Protein AF-A0A3S1ELI8-F1 (afdb_monomer)

Structure (mmCIF, N/CA/C/O backbone):
data_AF-A0A3S1ELI8-F1
#
_entry.id   AF-A0A3S1ELI8-F1
#
loop_
_atom_site.group_PDB
_atom_site.id
_atom_site.type_symbol
_atom_site.label_atom_id
_atom_site.label_alt_id
_atom_site.label_comp_id
_atom_site.label_asym_id
_atom_site.label_entity_id
_atom_site.label_seq_id
_atom_site.pdbx_PDB_ins_code
_atom_site.Cartn_x
_atom_site.Cartn_y
_atom_site.Cartn_z
_atom_site.occupancy
_atom_site.B_iso_or_equiv
_atom_site.auth_seq_id
_atom_site.auth_comp_id
_atom_site.auth_asym_id
_atom_site.auth_atom_id
_atom_site.pdbx_PDB_model_num
ATOM 1 N N . MET A 1 1 ? 66.261 -1.748 -48.713 1.00 56.66 1 MET A N 1
ATOM 2 C CA . MET A 1 1 ? 65.232 -1.641 -47.650 1.00 56.66 1 MET A CA 1
ATOM 3 C C . MET A 1 1 ? 63.918 -1.076 -48.208 1.00 56.66 1 MET A C 1
ATOM 5 O O . MET A 1 1 ? 63.189 -0.422 -47.479 1.00 56.66 1 MET A O 1
ATOM 9 N N . SER A 1 2 ? 63.604 -1.327 -49.486 1.00 60.88 2 SER A N 1
ATOM 10 C CA . SER A 1 2 ? 62.458 -0.718 -50.187 1.00 60.88 2 SER A CA 1
ATOM 11 C C . SER A 1 2 ? 61.362 -1.747 -50.493 1.00 60.88 2 SER A C 1
ATOM 13 O O . SER A 1 2 ? 60.182 -1.418 -50.443 1.00 60.88 2 SER A O 1
ATOM 15 N N . ASP A 1 3 ? 61.745 -3.010 -50.707 1.00 61.69 3 ASP A N 1
ATOM 16 C CA . ASP A 1 3 ? 60.814 -4.110 -50.990 1.00 61.69 3 ASP A CA 1
ATOM 17 C C . ASP A 1 3 ? 59.914 -4.445 -49.786 1.00 61.69 3 ASP A C 1
ATOM 19 O O . ASP A 1 3 ? 58.721 -4.688 -49.950 1.00 61.69 3 ASP A O 1
ATOM 23 N N . ASP A 1 4 ? 60.442 -4.344 -48.559 1.00 65.06 4 ASP A N 1
ATOM 24 C CA . ASP A 1 4 ? 59.667 -4.546 -47.322 1.00 65.06 4 ASP A CA 1
ATOM 25 C C . ASP A 1 4 ? 58.592 -3.471 -47.085 1.00 65.06 4 ASP A C 1
ATOM 27 O O . ASP A 1 4 ? 57.622 -3.731 -46.372 1.00 65.06 4 ASP A O 1
ATOM 31 N N . SER A 1 5 ? 58.759 -2.268 -47.651 1.00 67.25 5 SER A N 1
ATOM 32 C CA . SER A 1 5 ? 57.773 -1.181 -47.558 1.00 67.25 5 SER A CA 1
ATOM 33 C C . SER A 1 5 ? 56.638 -1.404 -48.552 1.00 67.25 5 SER A C 1
ATOM 35 O O . SER A 1 5 ? 55.476 -1.365 -48.170 1.00 67.25 5 SER A O 1
ATOM 37 N N . PHE A 1 6 ? 56.976 -1.733 -49.802 1.00 65.62 6 PHE A N 1
ATOM 38 C CA . PHE A 1 6 ? 56.004 -1.964 -50.871 1.00 65.62 6 PHE A CA 1
ATOM 39 C C . PHE A 1 6 ? 55.104 -3.179 -50.595 1.00 65.62 6 PHE A C 1
ATOM 41 O O . PHE A 1 6 ? 53.887 -3.104 -50.730 1.00 65.62 6 PHE A O 1
ATOM 48 N N . ILE A 1 7 ? 55.674 -4.296 -50.124 1.00 66.81 7 ILE A N 1
ATOM 49 C CA . ILE A 1 7 ? 54.899 -5.502 -49.777 1.00 66.81 7 ILE A CA 1
ATOM 50 C C . ILE A 1 7 ? 54.006 -5.281 -48.548 1.00 66.81 7 ILE A C 1
ATOM 52 O O . ILE A 1 7 ? 52.962 -5.928 -48.408 1.00 66.81 7 ILE A O 1
ATOM 56 N N . ARG A 1 8 ? 54.398 -4.375 -47.649 1.00 70.62 8 ARG A N 1
ATOM 57 C CA . ARG A 1 8 ? 53.596 -4.004 -46.482 1.00 70.62 8 ARG A CA 1
ATOM 58 C C . ARG A 1 8 ? 52.429 -3.115 -46.887 1.00 70.62 8 ARG A C 1
ATOM 60 O O . ARG A 1 8 ? 51.310 -3.453 -46.533 1.00 70.62 8 ARG A O 1
ATOM 67 N N . GLU A 1 9 ? 52.686 -2.093 -47.695 1.00 66.69 9 GLU A N 1
ATOM 68 C CA . GLU A 1 9 ? 51.692 -1.141 -48.200 1.00 66.69 9 GLU A CA 1
ATOM 69 C C . GLU A 1 9 ? 50.600 -1.842 -49.029 1.00 66.69 9 GLU A C 1
ATOM 71 O O . GLU A 1 9 ? 49.414 -1.679 -48.751 1.00 66.69 9 GLU A O 1
ATOM 76 N N . VAL A 1 10 ? 50.982 -2.762 -49.925 1.00 69.06 10 VAL A N 1
ATOM 77 C CA . VAL A 1 10 ? 50.029 -3.571 -50.712 1.00 69.06 10 VAL A CA 1
ATOM 78 C C . VAL A 1 10 ? 49.215 -4.535 -49.835 1.00 69.06 10 VAL A C 1
ATOM 80 O O . VAL A 1 10 ? 48.011 -4.703 -50.032 1.00 69.06 10 VAL A O 1
ATOM 83 N N . ASN A 1 11 ? 49.834 -5.179 -48.837 1.00 71.38 11 ASN A N 1
ATOM 84 C CA . ASN A 1 11 ? 49.084 -6.006 -47.880 1.00 71.38 11 ASN A CA 1
ATOM 85 C C . ASN A 1 11 ? 48.115 -5.172 -47.032 1.00 71.38 11 ASN A C 1
ATOM 87 O O . ASN A 1 11 ? 47.056 -5.668 -46.645 1.00 71.38 11 ASN A O 1
ATOM 91 N N . GLU A 1 12 ? 48.485 -3.935 -46.707 1.00 71.88 12 GLU A N 1
ATOM 92 C CA . GLU A 1 12 ? 47.664 -3.005 -45.939 1.00 71.88 12 GLU A CA 1
ATOM 93 C C . GLU A 1 12 ? 46.442 -2.560 -46.746 1.00 71.88 12 GLU A C 1
ATOM 95 O O . GLU A 1 12 ? 45.331 -2.602 -46.220 1.00 71.88 12 GLU A O 1
ATOM 100 N N . GLU A 1 13 ? 46.613 -2.258 -48.035 1.00 70.44 13 GLU A N 1
ATOM 101 C CA . GLU A 1 13 ? 45.515 -1.964 -48.964 1.00 70.44 13 GLU A CA 1
ATOM 102 C C . GLU A 1 13 ? 44.553 -3.149 -49.114 1.00 70.44 13 GLU A C 1
ATOM 104 O O . GLU A 1 13 ? 43.351 -2.980 -48.906 1.00 70.44 13 GLU A O 1
ATOM 109 N N . ILE A 1 14 ? 45.060 -4.369 -49.347 1.00 72.62 14 ILE A N 1
ATOM 110 C CA . ILE A 1 14 ? 44.207 -5.565 -49.479 1.00 72.62 14 ILE A CA 1
ATOM 111 C C . ILE A 1 14 ? 43.460 -5.877 -48.174 1.00 72.62 14 ILE A C 1
ATOM 113 O O . ILE A 1 14 ? 42.279 -6.228 -48.199 1.00 72.62 14 ILE A O 1
ATOM 117 N N . ARG A 1 15 ? 44.104 -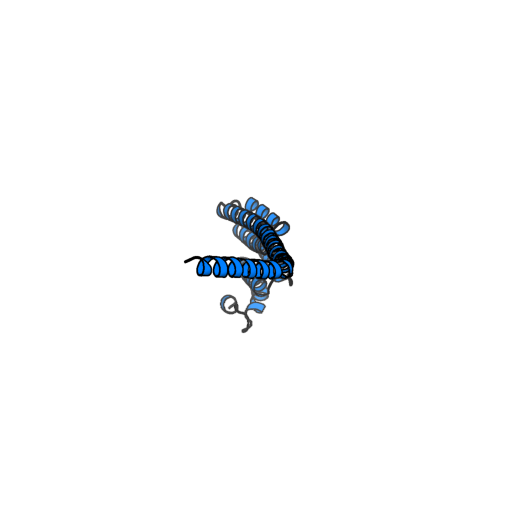5.731 -47.008 1.00 77.31 15 ARG A N 1
ATOM 118 C CA . ARG A 1 15 ? 43.426 -5.905 -45.709 1.00 77.31 15 ARG A CA 1
ATOM 119 C C . ARG A 1 15 ? 42.348 -4.854 -45.488 1.00 77.31 15 ARG A C 1
ATOM 121 O O . ARG A 1 15 ? 41.292 -5.174 -44.942 1.00 77.31 15 ARG A O 1
ATOM 128 N N . ARG A 1 16 ? 42.608 -3.612 -45.893 1.00 78.62 16 ARG A N 1
ATOM 129 C CA . ARG A 1 16 ? 41.660 -2.508 -45.766 1.00 78.62 16 ARG A CA 1
ATOM 130 C C . ARG A 1 16 ? 40.449 -2.720 -46.668 1.00 78.62 16 ARG A C 1
ATOM 132 O O . ARG A 1 16 ? 39.330 -2.591 -46.186 1.00 78.62 16 ARG A O 1
ATOM 139 N N . GLU A 1 17 ? 40.653 -3.143 -47.913 1.00 79.12 17 GLU A N 1
ATOM 140 C CA . GLU A 1 17 ? 39.570 -3.499 -48.837 1.00 79.12 17 GLU A CA 1
ATOM 141 C C . GLU A 1 17 ? 38.740 -4.687 -48.335 1.00 79.12 17 GLU A C 1
ATOM 143 O O . GLU A 1 17 ? 37.513 -4.636 -48.374 1.00 79.12 17 GLU A O 1
ATOM 148 N N . GLN A 1 18 ? 39.371 -5.737 -47.797 1.00 78.69 18 GLN A N 1
ATOM 149 C CA . GLN A 1 18 ? 38.655 -6.883 -47.217 1.00 78.69 18 GLN A CA 1
ATOM 150 C C . GLN A 1 18 ? 37.831 -6.491 -45.984 1.00 78.69 18 GLN A C 1
ATOM 152 O O . GLN A 1 18 ? 36.684 -6.922 -45.839 1.00 78.69 18 GLN A O 1
ATOM 157 N N . ALA A 1 19 ? 38.392 -5.656 -45.105 1.00 79.69 19 ALA A N 1
ATOM 158 C CA . ALA A 1 19 ? 37.675 -5.116 -43.955 1.00 79.69 19 ALA A CA 1
ATOM 159 C C . ALA A 1 19 ? 36.498 -4.229 -44.392 1.00 79.69 19 ALA A C 1
ATOM 161 O O . ALA A 1 19 ? 35.413 -4.314 -43.815 1.00 79.69 19 ALA A O 1
ATOM 162 N N . GLN A 1 20 ? 36.689 -3.428 -45.440 1.00 82.06 20 GLN A N 1
ATOM 163 C CA . GLN A 1 20 ? 35.665 -2.544 -45.982 1.00 82.06 20 GLN A CA 1
ATOM 164 C C . GLN A 1 20 ? 34.544 -3.325 -46.678 1.00 82.06 20 GLN A C 1
ATOM 166 O O . GLN A 1 20 ? 33.379 -3.075 -46.399 1.00 82.06 20 GLN A O 1
ATOM 171 N N . ALA A 1 21 ? 34.862 -4.366 -47.451 1.00 82.06 21 ALA A N 1
ATOM 172 C CA . ALA A 1 21 ? 33.871 -5.254 -48.059 1.00 82.06 21 ALA A CA 1
ATOM 173 C C . ALA A 1 21 ? 33.047 -6.036 -47.014 1.00 82.06 21 ALA A C 1
ATOM 175 O O . ALA A 1 21 ? 31.844 -6.249 -47.187 1.00 82.06 21 ALA A O 1
ATOM 176 N N . LEU A 1 22 ? 33.673 -6.453 -45.905 1.00 83.00 22 LEU A N 1
ATOM 177 C CA . LEU A 1 22 ? 32.965 -7.048 -44.766 1.00 83.00 22 LEU A CA 1
ATOM 178 C C . LEU A 1 22 ? 32.033 -6.035 -44.092 1.00 83.00 22 LEU A C 1
ATOM 180 O O . LEU A 1 22 ? 30.900 -6.383 -43.752 1.00 83.00 22 LEU A O 1
ATOM 184 N N . TRP A 1 23 ? 32.478 -4.789 -43.928 1.00 86.38 23 TRP A N 1
ATOM 185 C CA . TRP 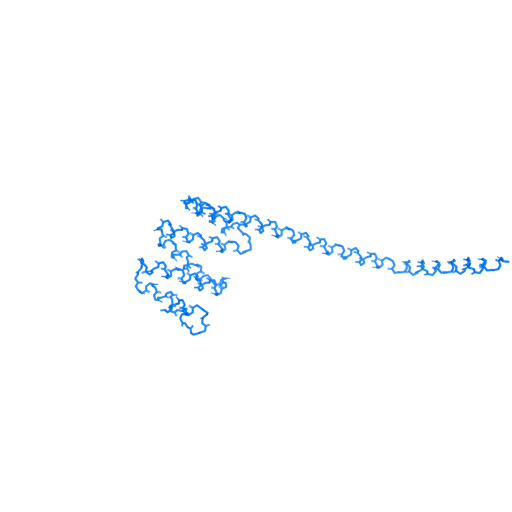A 1 23 ? 31.659 -3.718 -43.369 1.00 86.38 23 TRP A CA 1
ATOM 186 C C . TRP A 1 23 ? 30.503 -3.318 -44.289 1.00 86.38 23 TRP A C 1
ATOM 188 O O . TRP A 1 23 ? 29.383 -3.176 -43.819 1.00 86.38 23 TRP A O 1
ATOM 198 N N . ASP A 1 24 ? 30.705 -3.220 -45.596 1.00 84.00 24 ASP A N 1
ATOM 199 C CA . ASP A 1 24 ? 29.625 -2.888 -46.530 1.00 84.00 24 ASP A CA 1
ATOM 200 C C . ASP A 1 24 ? 28.550 -3.987 -46.562 1.00 84.00 24 ASP A C 1
ATOM 202 O O . ASP A 1 24 ? 27.360 -3.705 -46.723 1.00 84.00 24 ASP A O 1
ATOM 206 N N . ARG A 1 25 ? 28.945 -5.248 -46.329 1.00 86.75 25 ARG A N 1
ATOM 207 C CA . ARG A 1 25 ? 28.023 -6.390 -46.272 1.00 86.75 25 ARG A CA 1
ATOM 208 C C . ARG A 1 25 ? 27.309 -6.549 -44.926 1.00 86.75 25 ARG A C 1
ATOM 210 O O . ARG A 1 25 ? 26.118 -6.854 -44.915 1.00 86.75 25 ARG A O 1
ATOM 217 N N . PHE A 1 26 ? 28.012 -6.404 -43.800 1.00 90.12 26 PHE A N 1
ATOM 218 C CA . PHE A 1 26 ? 27.472 -6.676 -42.456 1.00 90.12 26 PHE A CA 1
ATOM 219 C C . PHE A 1 26 ? 27.230 -5.423 -41.611 1.00 90.12 26 PHE A C 1
ATOM 221 O O . PHE A 1 26 ? 26.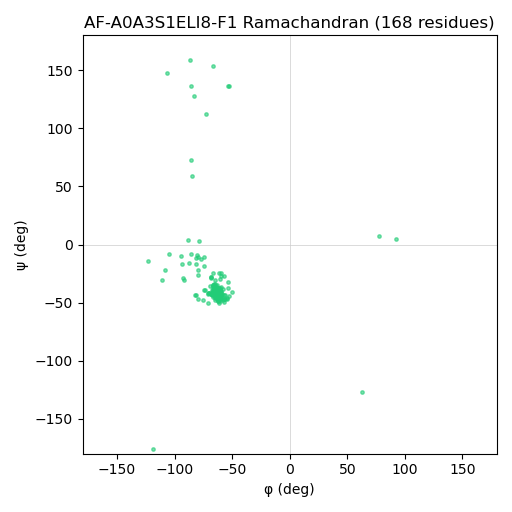413 -5.461 -40.695 1.00 90.12 26 PHE A O 1
ATOM 228 N N . GLY A 1 27 ? 27.888 -4.308 -41.914 1.00 87.44 27 GLY A N 1
ATOM 229 C CA . GLY A 1 27 ? 27.767 -3.026 -41.218 1.00 87.44 27 GLY A CA 1
ATOM 230 C C . GLY A 1 27 ? 26.328 -2.520 -41.126 1.00 87.44 27 GLY A C 1
ATOM 231 O O . GLY A 1 27 ? 25.903 -2.206 -40.015 1.00 87.44 27 GLY A O 1
ATOM 232 N N . PRO A 1 28 ? 25.518 -2.527 -42.206 1.00 92.31 28 PRO A N 1
ATOM 233 C CA . PRO A 1 28 ? 24.101 -2.165 -42.117 1.00 92.31 28 PRO A CA 1
ATOM 234 C C . PRO A 1 28 ? 23.299 -3.079 -41.180 1.00 92.31 28 PRO A C 1
ATOM 236 O O . PRO A 1 28 ? 22.442 -2.602 -40.440 1.00 92.31 28 PRO A O 1
ATOM 239 N N . ALA A 1 29 ? 23.594 -4.385 -41.166 1.00 92.06 29 ALA A N 1
ATOM 240 C CA . ALA A 1 29 ? 22.924 -5.346 -40.289 1.00 92.06 29 ALA A CA 1
ATOM 241 C C . ALA A 1 29 ? 23.333 -5.161 -38.817 1.00 92.06 29 ALA A C 1
ATOM 243 O O . ALA A 1 29 ? 22.474 -5.169 -37.937 1.00 92.06 29 ALA A O 1
ATOM 244 N N . ILE A 1 30 ? 24.624 -4.936 -38.550 1.00 91.75 30 ILE A N 1
ATOM 245 C CA . ILE A 1 30 ? 25.151 -4.630 -37.213 1.00 91.75 30 ILE A CA 1
ATOM 246 C C . ILE A 1 30 ? 24.569 -3.307 -36.708 1.00 91.75 30 ILE A C 1
ATOM 248 O O . ILE A 1 30 ? 24.132 -3.231 -35.562 1.00 91.75 30 ILE A O 1
ATOM 252 N N . LEU A 1 31 ? 24.510 -2.282 -37.560 1.00 93.44 31 LEU A N 1
ATOM 253 C CA . LEU A 1 31 ? 23.929 -0.987 -37.219 1.00 93.44 31 LEU A CA 1
ATOM 254 C C . LEU A 1 31 ? 22.426 -1.108 -36.942 1.00 93.44 31 LEU A C 1
ATOM 256 O O . LEU A 1 31 ? 21.947 -0.573 -35.946 1.00 93.44 31 LEU A O 1
ATOM 260 N N . GLY A 1 32 ? 21.691 -1.857 -37.768 1.00 95.56 32 GLY A N 1
ATOM 261 C CA . GLY A 1 32 ? 20.275 -2.147 -37.542 1.00 95.56 32 GLY A CA 1
ATOM 262 C C . GLY A 1 32 ? 20.035 -2.872 -36.217 1.00 95.56 32 GLY A C 1
ATOM 263 O O . GLY A 1 32 ? 19.154 -2.481 -35.453 1.00 95.56 32 GLY A O 1
ATOM 264 N N . LEU A 1 33 ? 20.864 -3.871 -35.897 1.00 95.44 33 LEU A N 1
ATOM 265 C CA . LEU A 1 33 ? 20.811 -4.575 -34.615 1.00 95.44 33 LEU A CA 1
ATOM 266 C C . LEU A 1 33 ? 21.119 -3.638 -33.438 1.00 95.4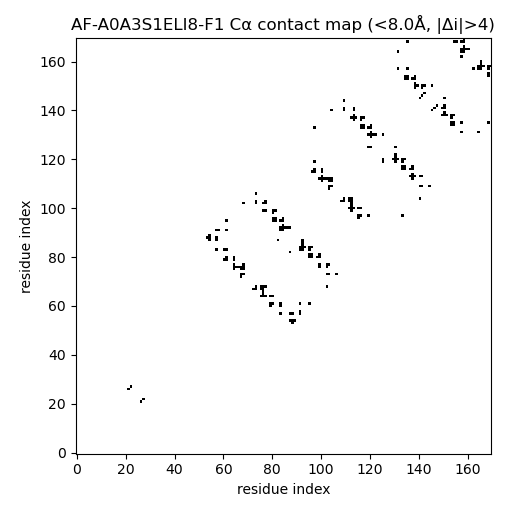4 33 LEU A C 1
ATOM 268 O O . LEU A 1 33 ? 20.397 -3.651 -32.444 1.00 95.44 33 LEU A O 1
ATOM 272 N N . ALA A 1 34 ? 22.149 -2.798 -33.553 1.00 95.38 34 ALA A N 1
ATOM 273 C CA . ALA A 1 34 ? 22.501 -1.825 -32.523 1.00 95.38 34 ALA A CA 1
ATOM 274 C C . ALA A 1 34 ? 21.360 -0.826 -32.274 1.00 95.38 34 ALA A C 1
ATOM 276 O O . ALA A 1 34 ? 20.997 -0.584 -31.123 1.00 95.38 34 ALA A O 1
ATOM 277 N N . ILE A 1 35 ? 20.738 -0.304 -33.337 1.00 96.88 35 ILE A N 1
ATOM 278 C CA . ILE A 1 35 ? 19.573 0.587 -33.238 1.00 96.88 35 ILE A CA 1
ATOM 279 C C . ILE A 1 35 ? 18.403 -0.130 -32.559 1.00 96.88 35 ILE A C 1
ATOM 281 O O . ILE A 1 35 ? 17.793 0.436 -31.653 1.00 96.88 35 ILE A O 1
ATOM 285 N N . LEU A 1 36 ? 18.109 -1.377 -32.938 1.00 96.88 36 LEU A N 1
ATOM 286 C CA . LEU A 1 36 ? 17.044 -2.162 -32.309 1.00 96.88 36 LEU A CA 1
ATOM 287 C C . LEU A 1 36 ? 17.279 -2.359 -30.807 1.00 96.88 36 LEU A C 1
ATOM 289 O O . LEU A 1 36 ? 16.346 -2.201 -30.022 1.00 96.88 36 LEU A O 1
ATOM 293 N N . ILE A 1 37 ? 18.516 -2.650 -30.395 1.00 96.50 37 ILE A N 1
ATOM 294 C CA . ILE A 1 37 ? 18.875 -2.794 -28.977 1.00 96.50 37 ILE A CA 1
ATOM 295 C C . ILE A 1 37 ? 18.677 -1.470 -28.229 1.00 96.50 37 ILE A C 1
ATOM 297 O O . ILE A 1 37 ? 18.088 -1.460 -27.145 1.00 96.50 37 ILE A O 1
ATOM 301 N N . VAL A 1 38 ? 19.133 -0.351 -28.799 1.00 96.56 38 VAL A N 1
ATOM 302 C CA . VAL A 1 38 ? 18.983 0.977 -28.184 1.00 96.56 38 VAL A CA 1
ATOM 303 C C . VAL A 1 38 ? 17.508 1.350 -28.049 1.00 96.56 38 VAL A C 1
ATOM 305 O O . VAL A 1 38 ? 17.088 1.755 -26.967 1.00 96.56 38 VAL A O 1
ATOM 308 N N . LEU A 1 39 ? 16.704 1.160 -29.098 1.00 97.00 39 LEU A N 1
ATOM 309 C CA . LEU A 1 39 ? 15.268 1.448 -29.069 1.00 97.00 39 LEU A CA 1
ATOM 310 C C . LEU A 1 39 ? 14.521 0.547 -28.080 1.00 97.00 39 LEU A C 1
ATOM 312 O O . LEU A 1 39 ? 13.704 1.042 -27.303 1.00 97.00 39 LEU A O 1
ATOM 316 N N . GLY A 1 40 ? 14.828 -0.753 -28.055 1.00 95.75 40 GLY A N 1
ATOM 317 C CA . GLY A 1 40 ? 14.240 -1.690 -27.098 1.00 95.75 40 GLY A CA 1
ATOM 318 C C . GLY A 1 40 ? 14.573 -1.318 -25.652 1.00 95.75 40 GLY A C 1
ATOM 319 O O . GLY A 1 40 ? 13.690 -1.278 -24.797 1.00 95.75 40 GLY A O 1
ATOM 320 N N . THR A 1 41 ? 15.829 -0.954 -25.384 1.00 94.25 41 THR A N 1
ATOM 321 C CA . THR A 1 41 ? 16.262 -0.523 -24.047 1.00 94.25 41 THR A CA 1
ATOM 322 C C . THR A 1 41 ? 15.609 0.800 -23.653 1.00 94.25 41 THR A C 1
ATOM 324 O O . THR A 1 41 ? 15.111 0.922 -22.536 1.00 94.25 41 THR A O 1
ATOM 327 N N . ALA A 1 42 ? 15.547 1.773 -24.566 1.00 93.56 42 ALA A N 1
ATOM 328 C CA . ALA A 1 42 ? 14.896 3.058 -24.325 1.00 93.56 42 ALA A CA 1
ATOM 329 C C . ALA A 1 42 ? 13.404 2.893 -23.997 1.00 93.56 42 ALA A C 1
ATOM 331 O O . ALA A 1 42 ? 12.911 3.543 -23.077 1.00 93.56 42 ALA A O 1
ATOM 332 N N . ALA A 1 43 ? 12.702 1.983 -24.681 1.00 94.25 43 ALA A N 1
ATOM 333 C CA . ALA A 1 43 ? 11.306 1.671 -24.386 1.00 94.25 43 ALA A CA 1
ATOM 334 C C . ALA A 1 43 ? 11.132 1.076 -22.977 1.00 94.25 43 ALA A C 1
ATOM 336 O O . ALA A 1 43 ? 10.269 1.523 -22.221 1.00 94.25 43 ALA A O 1
ATOM 337 N N . VAL A 1 44 ? 11.981 0.115 -22.590 1.00 93.06 44 VAL A N 1
ATOM 338 C CA . VAL A 1 44 ? 11.937 -0.500 -21.251 1.00 93.06 44 VAL A CA 1
ATOM 339 C C . VAL A 1 44 ? 12.259 0.520 -20.161 1.00 93.06 4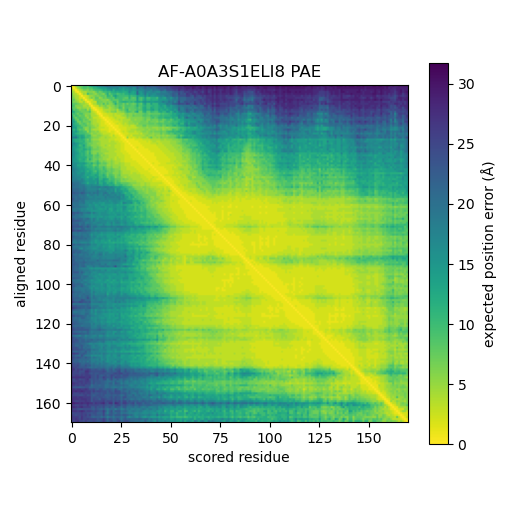4 VAL A C 1
ATOM 341 O O . VAL A 1 44 ? 11.549 0.590 -19.161 1.00 93.06 44 VAL A O 1
ATOM 344 N N . VAL A 1 45 ? 13.304 1.330 -20.339 1.00 93.12 45 VAL A N 1
ATOM 345 C CA . VAL A 1 45 ? 13.690 2.361 -19.364 1.00 93.12 45 VAL A CA 1
ATOM 346 C C . VAL A 1 45 ? 12.603 3.427 -19.245 1.00 93.12 45 VAL A C 1
ATOM 348 O O . VAL A 1 45 ? 12.242 3.792 -18.130 1.00 93.12 45 VAL A O 1
ATOM 351 N N . GLY A 1 46 ? 12.031 3.876 -20.365 1.00 91.44 46 GLY A N 1
ATOM 352 C CA . GLY A 1 46 ? 10.923 4.830 -20.365 1.00 91.44 46 GLY A CA 1
ATOM 353 C C . GLY A 1 46 ? 9.695 4.301 -19.622 1.00 91.44 46 GLY A C 1
ATOM 354 O O . GLY A 1 46 ? 9.126 5.013 -18.796 1.00 91.44 46 GLY A O 1
ATOM 355 N N . TYR A 1 47 ? 9.331 3.033 -19.850 1.00 90.75 47 TYR A N 1
ATOM 356 C CA . TYR A 1 47 ? 8.237 2.383 -19.126 1.00 90.75 47 TYR A CA 1
ATOM 357 C C . TYR A 1 47 ? 8.518 2.294 -17.621 1.00 90.75 47 TYR A C 1
ATOM 359 O O . TYR A 1 47 ? 7.678 2.690 -16.817 1.00 90.75 47 TYR A O 1
ATOM 367 N N . ARG A 1 48 ? 9.714 1.832 -17.231 1.00 88.06 48 ARG A N 1
ATOM 368 C CA . ARG A 1 48 ? 10.099 1.708 -15.814 1.00 88.06 48 ARG A CA 1
ATOM 369 C C . ARG A 1 48 ? 10.119 3.056 -15.106 1.00 88.06 48 ARG A C 1
ATOM 371 O O . ARG A 1 48 ? 9.618 3.150 -13.997 1.00 88.06 48 ARG A O 1
ATOM 378 N N . TYR A 1 49 ? 10.629 4.099 -15.755 1.00 86.94 49 TYR A N 1
ATOM 379 C CA . TYR A 1 49 ? 10.639 5.446 -15.188 1.00 86.94 49 TYR A CA 1
ATOM 380 C C . TYR A 1 49 ? 9.220 5.976 -14.936 1.00 86.94 49 TYR A C 1
ATOM 382 O O . TYR A 1 49 ? 8.950 6.601 -13.911 1.00 86.94 49 TYR A O 1
ATOM 390 N N . TRP A 1 50 ? 8.291 5.709 -15.857 1.00 85.31 50 TRP A N 1
ATOM 391 C CA . TRP A 1 50 ? 6.893 6.102 -15.696 1.00 85.31 50 TRP A CA 1
ATOM 392 C C . TRP A 1 50 ? 6.190 5.334 -14.569 1.00 85.31 50 TRP A C 1
ATOM 394 O O . TRP A 1 50 ? 5.472 5.939 -13.769 1.00 85.31 50 TRP A O 1
ATOM 404 N N . ASP A 1 51 ? 6.432 4.026 -14.486 1.00 84.00 51 ASP A N 1
ATOM 405 C CA . ASP A 1 51 ? 5.932 3.137 -13.433 1.00 84.00 51 ASP A CA 1
ATOM 406 C C . ASP A 1 51 ? 6.444 3.561 -12.044 1.00 84.00 51 ASP A C 1
ATOM 408 O O . ASP A 1 51 ? 5.663 3.813 -11.123 1.00 84.00 51 ASP A O 1
ATOM 412 N N . GLU A 1 52 ? 7.756 3.767 -11.928 1.00 83.44 52 GLU A N 1
ATOM 413 C CA . GLU A 1 52 ? 8.429 4.174 -10.695 1.00 83.44 52 GLU A CA 1
ATOM 414 C C . GLU A 1 52 ? 7.999 5.575 -10.247 1.00 83.44 52 GLU A C 1
ATOM 416 O O . GLU A 1 52 ? 7.748 5.803 -9.065 1.00 83.44 52 GLU A O 1
ATOM 421 N N . SER A 1 53 ? 7.808 6.515 -11.179 1.00 84.94 53 SER A N 1
ATOM 422 C CA . SER A 1 53 ? 7.313 7.855 -10.843 1.00 84.94 53 SER A CA 1
ATOM 423 C C . SER A 1 53 ? 5.911 7.820 -10.219 1.00 84.94 53 SER A C 1
ATOM 425 O O . SER A 1 53 ? 5.633 8.567 -9.279 1.00 84.94 53 SER A O 1
ATOM 427 N N . ARG A 1 54 ? 5.023 6.936 -10.693 1.00 84.75 54 ARG A N 1
ATOM 428 C CA . ARG A 1 54 ? 3.678 6.754 -10.115 1.00 84.75 54 ARG A CA 1
ATOM 429 C C . ARG A 1 54 ? 3.723 6.079 -8.749 1.00 84.75 54 ARG A C 1
ATOM 431 O O . ARG A 1 54 ? 3.011 6.506 -7.835 1.00 84.75 54 ARG A O 1
ATOM 438 N N . ALA A 1 55 ? 4.567 5.060 -8.608 1.00 85.06 55 ALA A N 1
ATOM 439 C CA . ALA A 1 55 ? 4.786 4.386 -7.336 1.00 85.06 55 ALA A CA 1
ATOM 440 C C . ALA A 1 55 ? 5.339 5.359 -6.280 1.00 85.06 55 ALA A C 1
ATOM 442 O O . ALA A 1 55 ? 4.792 5.429 -5.182 1.00 85.06 55 ALA A O 1
ATOM 443 N N . ASN A 1 56 ? 6.326 6.188 -6.637 1.00 87.62 56 ASN A N 1
ATOM 444 C CA . ASN A 1 56 ? 6.912 7.188 -5.740 1.00 87.62 56 ASN A CA 1
ATOM 445 C C . ASN A 1 56 ? 5.877 8.207 -5.256 1.00 87.62 56 ASN A C 1
ATOM 447 O O . ASN A 1 56 ? 5.784 8.452 -4.058 1.00 87.62 56 ASN A O 1
ATOM 451 N N . ARG A 1 57 ? 5.021 8.728 -6.148 1.00 90.56 57 ARG A N 1
ATOM 452 C CA . ARG A 1 57 ? 3.927 9.632 -5.742 1.00 90.56 57 ARG A CA 1
ATOM 453 C C . ARG A 1 57 ? 2.980 8.985 -4.732 1.00 90.56 57 ARG A C 1
ATOM 455 O O . ARG A 1 57 ? 2.588 9.627 -3.762 1.00 90.56 57 ARG A O 1
ATOM 462 N N . SER A 1 58 ? 2.628 7.720 -4.955 1.00 92.06 58 SER A N 1
ATOM 463 C CA . SER A 1 58 ? 1.758 6.966 -4.045 1.00 92.06 58 SER A CA 1
ATOM 464 C C . SER A 1 58 ? 2.441 6.720 -2.693 1.00 92.06 58 SER A C 1
ATOM 466 O O . SER A 1 58 ? 1.811 6.868 -1.647 1.00 92.06 58 SER A O 1
ATOM 468 N N . GLY A 1 59 ? 3.742 6.415 -2.699 1.00 91.56 59 GLY A N 1
ATOM 469 C CA . GLY A 1 59 ? 4.550 6.241 -1.491 1.00 91.56 59 GLY A CA 1
ATOM 470 C C . GLY A 1 59 ? 4.725 7.519 -0.674 1.00 91.56 59 GLY A C 1
ATOM 471 O O . GLY A 1 59 ? 4.610 7.481 0.554 1.00 91.56 59 GLY A O 1
ATOM 472 N N . ASP A 1 60 ? 4.931 8.655 -1.337 1.00 92.94 60 ASP A N 1
ATOM 473 C CA . ASP A 1 60 ? 5.010 9.965 -0.690 1.00 92.94 60 ASP A CA 1
ATOM 474 C C . ASP A 1 60 ? 3.673 10.348 -0.049 1.00 92.94 60 ASP A C 1
ATOM 476 O O . ASP A 1 60 ? 3.648 10.793 1.101 1.00 92.94 60 ASP A O 1
ATOM 480 N N . ALA A 1 61 ? 2.561 10.137 -0.761 1.00 93.88 61 ALA A N 1
ATOM 481 C CA . ALA A 1 61 ? 1.216 10.371 -0.241 1.00 93.88 61 ALA A CA 1
ATOM 482 C C . ALA A 1 61 ? 0.912 9.473 0.969 1.00 93.88 61 ALA A C 1
ATOM 484 O O . ALA A 1 61 ? 0.450 9.963 2.000 1.00 93.88 61 ALA A O 1
ATOM 485 N N . PHE A 1 62 ? 1.253 8.181 0.894 1.00 95.12 62 PHE A N 1
ATOM 486 C CA . PHE A 1 62 ? 1.088 7.244 2.009 1.00 95.12 62 PHE A CA 1
ATOM 487 C C . PHE A 1 62 ? 1.902 7.669 3.235 1.00 95.12 62 PHE A C 1
ATOM 489 O O . PHE A 1 62 ? 1.400 7.686 4.358 1.00 95.12 62 PHE A O 1
ATOM 496 N N . SER A 1 63 ? 3.162 8.055 3.021 1.00 94.62 63 SER A N 1
ATOM 497 C CA . SER A 1 63 ? 4.062 8.483 4.094 1.00 94.62 63 SER A CA 1
ATOM 498 C C . SER A 1 63 ? 3.580 9.769 4.766 1.00 94.62 63 SER A C 1
ATOM 500 O O . SER A 1 63 ? 3.700 9.913 5.981 1.00 94.62 63 SER A O 1
ATOM 502 N N . GLN A 1 64 ? 3.016 10.704 3.998 1.00 94.81 64 GLN A N 1
ATOM 503 C CA . GLN A 1 64 ? 2.396 11.917 4.536 1.00 94.81 64 GLN A CA 1
ATOM 504 C C . GLN A 1 64 ? 1.140 11.598 5.347 1.00 94.81 64 GLN A C 1
ATOM 506 O O . GLN A 1 64 ? 1.005 12.091 6.465 1.00 94.81 64 GLN A O 1
ATOM 511 N N . ALA A 1 65 ? 0.270 10.725 4.841 1.00 95.12 65 ALA A N 1
ATOM 512 C CA . ALA A 1 65 ? -0.917 10.298 5.569 1.00 95.12 65 ALA A CA 1
ATOM 513 C C . ALA A 1 65 ? -0.566 9.592 6.890 1.00 95.12 65 ALA A C 1
ATOM 515 O O . ALA A 1 65 ? -1.202 9.821 7.918 1.00 95.12 65 ALA A O 1
ATOM 516 N N . LEU A 1 66 ? 0.505 8.792 6.899 1.00 94.19 66 LEU A N 1
ATOM 517 C CA . LEU A 1 66 ? 0.996 8.155 8.117 1.00 94.19 66 LEU A CA 1
ATOM 518 C C . LEU A 1 66 ? 1.524 9.171 9.139 1.00 94.19 66 LEU A C 1
ATOM 520 O O . LEU A 1 66 ? 1.293 8.997 10.333 1.00 94.19 66 LEU A O 1
ATOM 524 N N . LYS A 1 67 ? 2.200 10.235 8.688 1.00 96.19 67 LYS A N 1
ATOM 525 C CA . LYS A 1 67 ? 2.612 11.337 9.573 1.00 96.19 67 LYS A CA 1
ATOM 526 C C . LYS A 1 67 ? 1.400 12.022 10.198 1.00 96.19 67 LYS A C 1
ATOM 528 O O . LYS A 1 67 ? 1.377 12.175 11.409 1.00 96.19 67 LYS A O 1
ATOM 533 N N . LEU A 1 68 ? 0.371 12.329 9.404 1.00 95.38 68 LEU A N 1
ATOM 534 C CA . LEU A 1 68 ? -0.878 12.911 9.913 1.00 95.38 68 LEU A CA 1
ATOM 535 C C . LEU A 1 68 ? -1.523 12.028 10.992 1.00 95.38 68 LEU A C 1
ATOM 537 O O . LEU A 1 68 ? -1.924 12.538 12.034 1.00 95.38 68 LEU A O 1
ATOM 541 N N . ALA A 1 69 ? -1.564 10.710 10.779 1.00 93.81 69 ALA A N 1
ATOM 542 C CA . ALA A 1 69 ? -2.084 9.771 11.772 1.00 93.81 69 ALA A CA 1
ATOM 543 C C . ALA A 1 69 ? -1.255 9.787 13.067 1.00 93.81 69 ALA A C 1
ATOM 545 O O . ALA A 1 69 ? -1.808 9.823 14.162 1.00 93.81 69 ALA A O 1
ATOM 546 N N . ASN A 1 70 ? 0.075 9.802 12.950 1.00 92.75 70 ASN A N 1
ATOM 547 C CA . ASN A 1 70 ? 0.972 9.834 14.107 1.00 92.75 70 ASN A CA 1
ATOM 548 C C . ASN A 1 70 ? 0.908 11.167 14.872 1.00 92.75 70 ASN A C 1
ATOM 550 O O . ASN A 1 70 ? 1.095 11.179 16.085 1.00 92.75 70 ASN A O 1
ATOM 554 N N . ASP A 1 71 ? 0.601 12.266 14.183 1.00 94.69 71 ASP A N 1
ATOM 555 C CA . ASP A 1 71 ? 0.394 13.590 14.777 1.00 94.69 71 ASP A CA 1
ATOM 556 C C . ASP A 1 71 ? -1.000 13.732 15.433 1.00 94.69 71 ASP A C 1
ATOM 558 O O . ASP A 1 71 ? -1.362 14.810 15.905 1.00 94.69 71 ASP A O 1
ATOM 562 N N . GLY A 1 72 ? -1.809 12.663 15.452 1.00 91.94 72 GLY A N 1
ATOM 563 C CA . GLY A 1 72 ? -3.163 12.644 16.017 1.00 91.94 72 GLY A CA 1
ATOM 564 C C . GLY A 1 72 ? -4.226 13.298 15.129 1.00 91.94 72 GLY A C 1
ATOM 565 O O . GLY A 1 72 ? -5.380 13.441 15.536 1.00 91.94 72 GLY A O 1
ATOM 566 N N . LYS A 1 73 ? -3.873 13.680 13.897 1.00 95.38 73 LYS A N 1
ATOM 567 C CA . LYS A 1 73 ? -4.784 14.271 12.909 1.00 95.38 73 LYS A CA 1
ATOM 568 C C . LYS A 1 73 ? -5.527 13.184 12.137 1.00 95.38 73 LYS A C 1
ATOM 570 O O . LYS A 1 73 ? -5.429 13.083 10.915 1.00 95.38 73 LYS A O 1
ATOM 575 N N . ASN A 1 74 ? -6.270 12.357 12.867 1.00 93.94 74 ASN A N 1
ATOM 576 C CA . ASN A 1 74 ? -6.879 11.139 12.333 1.00 93.94 74 ASN A CA 1
ATOM 577 C C . ASN A 1 74 ? -7.813 11.409 11.141 1.00 93.94 74 ASN A C 1
ATOM 579 O O . ASN A 1 74 ? -7.772 10.664 10.170 1.00 93.94 74 ASN A O 1
ATOM 583 N N . ASP A 1 75 ? -8.589 12.497 11.161 1.00 94.31 75 ASP A N 1
ATOM 584 C CA . ASP A 1 75 ? -9.491 12.848 10.050 1.00 94.31 75 ASP A CA 1
ATOM 585 C C . ASP A 1 75 ? -8.745 13.261 8.777 1.00 94.31 75 ASP A C 1
ATOM 587 O O . ASP A 1 75 ? -9.090 12.815 7.683 1.00 94.31 75 ASP A O 1
ATOM 591 N N . GLU A 1 76 ? -7.689 14.070 8.913 1.00 94.62 76 GLU A N 1
ATOM 592 C CA . GLU A 1 76 ? -6.830 14.446 7.782 1.00 94.62 76 GLU A CA 1
ATOM 593 C C . GLU A 1 76 ? -6.117 13.207 7.216 1.00 94.62 76 GLU A C 1
ATOM 595 O O . GLU A 1 76 ? -6.002 13.050 6.000 1.00 94.62 76 GLU A O 1
ATOM 600 N N . ALA A 1 77 ? -5.673 12.302 8.094 1.00 95.31 77 ALA A N 1
ATOM 601 C CA . ALA A 1 77 ? -5.026 11.057 7.706 1.00 95.31 77 ALA A CA 1
ATOM 602 C C . ALA A 1 77 ? -5.978 10.120 6.954 1.00 95.31 77 ALA A C 1
ATOM 604 O O . ALA A 1 77 ? -5.608 9.620 5.895 1.00 95.31 77 ALA A O 1
ATOM 605 N N . ILE A 1 78 ? -7.197 9.907 7.462 1.00 95.06 78 ILE A N 1
ATOM 606 C CA . ILE A 1 78 ? -8.214 9.075 6.803 1.00 95.06 78 ILE A CA 1
ATOM 607 C C . ILE A 1 78 ? -8.553 9.658 5.432 1.00 95.06 78 ILE A C 1
ATOM 609 O O . ILE A 1 78 ? -8.501 8.930 4.450 1.00 95.06 78 ILE A O 1
ATOM 613 N N . ALA A 1 79 ? -8.784 10.970 5.322 1.00 95.50 79 ALA A N 1
ATOM 614 C CA . ALA A 1 79 ? -9.071 11.599 4.033 1.00 95.50 79 ALA A CA 1
ATOM 615 C C . ALA A 1 79 ? -7.926 11.416 3.017 1.00 95.50 79 ALA A C 1
ATOM 617 O O . ALA A 1 79 ? -8.169 11.137 1.841 1.00 95.50 79 ALA A O 1
ATOM 618 N N . ALA A 1 80 ? -6.670 11.539 3.462 1.00 94.88 80 ALA A N 1
ATOM 619 C CA . ALA A 1 80 ? -5.507 11.304 2.611 1.00 94.88 80 ALA A CA 1
ATOM 620 C C . ALA A 1 80 ? -5.374 9.828 2.189 1.00 94.88 80 ALA A C 1
ATOM 622 O O . ALA A 1 80 ? -5.004 9.546 1.047 1.00 94.88 80 ALA A O 1
ATOM 623 N N . LEU A 1 81 ? -5.693 8.886 3.083 1.00 95.19 81 LEU A N 1
ATOM 624 C CA . LEU A 1 81 ? -5.682 7.449 2.793 1.00 95.19 81 LEU A CA 1
ATOM 625 C C . LEU A 1 81 ? -6.823 7.053 1.848 1.00 95.19 81 LEU A C 1
ATOM 627 O O . LEU A 1 81 ? -6.570 6.327 0.895 1.00 95.19 81 LEU A O 1
ATOM 631 N N . ASP A 1 82 ? -8.029 7.588 2.033 1.00 94.56 82 ASP A N 1
ATOM 632 C CA . ASP A 1 82 ? -9.180 7.355 1.149 1.00 94.56 82 ASP A CA 1
ATOM 633 C C . ASP A 1 82 ? -8.923 7.891 -0.267 1.00 94.56 82 ASP A C 1
ATOM 635 O O . ASP A 1 82 ? -9.369 7.314 -1.263 1.00 94.56 82 ASP A O 1
ATOM 639 N N . GLN A 1 83 ? -8.194 9.005 -0.384 1.00 94.19 83 GLN A N 1
ATOM 640 C CA . GLN A 1 83 ? -7.761 9.508 -1.686 1.00 94.19 83 GLN A CA 1
ATOM 641 C C . GLN A 1 83 ? -6.738 8.564 -2.325 1.00 94.19 83 GLN A C 1
ATOM 643 O O . GLN A 1 83 ? -6.825 8.266 -3.516 1.00 94.19 83 GLN A O 1
ATOM 648 N N . LEU A 1 84 ? -5.789 8.060 -1.535 1.00 94.25 84 LEU A N 1
ATOM 649 C CA . LEU A 1 84 ? -4.783 7.115 -2.006 1.00 94.25 84 LEU A CA 1
ATOM 650 C C . LEU A 1 84 ? -5.378 5.742 -2.358 1.00 94.25 84 LEU A C 1
ATOM 652 O O . LEU A 1 84 ? -4.856 5.065 -3.237 1.00 94.25 84 LEU A O 1
ATOM 656 N N . GLU A 1 85 ? -6.478 5.338 -1.729 1.00 93.12 85 GLU A N 1
ATOM 657 C CA . GLU A 1 85 ? -7.241 4.157 -2.133 1.00 93.12 85 GLU A CA 1
ATOM 658 C C . GLU A 1 85 ? -7.775 4.294 -3.568 1.00 93.12 85 GLU A C 1
ATOM 660 O O . GLU A 1 85 ? -7.732 3.340 -4.341 1.00 93.12 85 GLU A O 1
ATOM 665 N N . LYS A 1 86 ? -8.232 5.489 -3.955 1.00 90.81 86 LYS A N 1
ATOM 666 C CA . LYS A 1 86 ? -8.822 5.742 -5.280 1.00 90.81 86 LYS A CA 1
ATOM 667 C C . LYS A 1 86 ? -7.773 5.994 -6.360 1.00 90.81 86 LYS A C 1
ATOM 669 O O . LYS A 1 86 ? -7.892 5.470 -7.465 1.00 90.81 86 LYS A O 1
ATOM 674 N N . ASP A 1 87 ? -6.757 6.788 -6.033 1.00 89.19 87 ASP A N 1
ATOM 675 C CA . ASP A 1 87 ? -5.781 7.300 -7.004 1.00 89.19 87 ASP A CA 1
ATOM 676 C C . ASP A 1 87 ? -4.420 6.593 -6.935 1.00 89.19 87 ASP A C 1
ATOM 678 O O . ASP A 1 87 ? -3.532 6.850 -7.756 1.00 89.19 87 ASP A O 1
ATOM 682 N N . GLY A 1 88 ? -4.219 5.737 -5.933 1.00 86.88 88 GLY A N 1
ATOM 683 C CA . GLY A 1 88 ? -2.950 5.069 -5.687 1.00 86.88 88 GLY A CA 1
ATOM 684 C C . GLY A 1 88 ? -2.580 4.075 -6.779 1.00 86.88 88 GLY A C 1
ATOM 685 O O . GLY A 1 88 ? -3.417 3.492 -7.465 1.00 86.88 88 GLY A O 1
ATOM 686 N N . TYR A 1 89 ? -1.278 3.853 -6.922 1.00 89.00 89 TYR A N 1
ATOM 687 C CA . TYR A 1 89 ? -0.721 2.939 -7.908 1.00 89.00 89 TYR A CA 1
ATOM 688 C C . TYR A 1 89 ? -0.197 1.650 -7.262 1.00 89.00 89 TYR A C 1
ATOM 690 O O . TYR A 1 89 ? 0.321 1.663 -6.145 1.00 89.00 89 TYR A O 1
ATOM 698 N N . GLY A 1 90 ? -0.286 0.521 -7.966 1.00 87.38 90 GLY A N 1
ATOM 699 C CA . GLY A 1 90 ? 0.245 -0.758 -7.486 1.00 87.38 90 GLY A CA 1
ATOM 700 C C . GLY A 1 90 ? -0.444 -1.252 -6.208 1.00 87.38 90 GLY A C 1
ATOM 701 O O . GLY A 1 90 ? -1.662 -1.376 -6.165 1.00 87.38 90 GLY A O 1
ATOM 702 N N . ALA A 1 91 ? 0.337 -1.557 -5.167 1.00 88.06 91 ALA A N 1
ATOM 703 C CA . ALA A 1 91 ? -0.173 -2.088 -3.896 1.00 88.06 91 ALA A CA 1
ATOM 704 C C . ALA A 1 91 ? -0.635 -1.003 -2.900 1.00 88.06 91 ALA A C 1
ATOM 706 O O . ALA A 1 91 ? -1.217 -1.330 -1.864 1.00 88.06 91 ALA A O 1
ATOM 707 N N . TYR A 1 92 ? -0.380 0.277 -3.191 1.00 91.81 92 TYR A N 1
ATOM 708 C CA . TYR A 1 92 ? -0.692 1.378 -2.277 1.00 91.81 92 TYR A CA 1
ATOM 709 C C . TYR A 1 92 ? -2.184 1.547 -1.965 1.00 91.81 92 TYR A C 1
ATOM 711 O O . TYR A 1 92 ? -2.467 1.794 -0.796 1.00 91.81 92 TYR A O 1
ATOM 719 N N . PRO A 1 93 ? -3.134 1.352 -2.902 1.00 92.94 93 PRO A N 1
ATOM 720 C CA . PRO A 1 93 ? -4.560 1.410 -2.582 1.00 92.94 93 PRO A CA 1
ATOM 721 C C . PRO A 1 93 ? -4.977 0.473 -1.446 1.00 92.94 93 PRO A C 1
ATOM 723 O O . PRO A 1 93 ? -5.640 0.873 -0.492 1.00 92.94 93 PRO A O 1
ATOM 726 N N . LEU A 1 94 ? -4.505 -0.773 -1.502 1.00 93.25 94 LEU A N 1
ATOM 727 C CA . LEU A 1 94 ? -4.786 -1.782 -0.487 1.00 93.25 94 LEU A CA 1
ATOM 728 C C . LEU A 1 94 ? -4.131 -1.440 0.858 1.00 93.25 94 LEU A C 1
ATOM 730 O O . LEU A 1 94 ? -4.752 -1.580 1.912 1.00 93.25 94 LEU A O 1
ATOM 734 N N . LEU A 1 95 ? -2.880 -0.973 0.829 1.00 93.06 95 LEU A N 1
ATOM 735 C CA . LEU A 1 95 ? -2.185 -0.519 2.036 1.00 93.06 95 LEU A CA 1
ATOM 736 C C . LEU A 1 95 ? -2.884 0.690 2.666 1.00 93.06 95 LEU A C 1
ATOM 738 O O . LEU A 1 95 ? -2.985 0.763 3.891 1.00 93.06 95 LEU A O 1
ATOM 742 N N . ALA A 1 96 ? -3.380 1.612 1.839 1.00 95.06 96 ALA A N 1
ATOM 743 C CA . ALA A 1 96 ? -4.108 2.791 2.275 1.00 95.06 96 ALA A CA 1
ATOM 744 C C . ALA A 1 96 ? -5.398 2.399 2.994 1.00 95.06 96 ALA A C 1
ATOM 746 O O . ALA A 1 96 ? -5.591 2.815 4.133 1.00 95.06 96 ALA A O 1
ATOM 747 N N . ARG A 1 97 ? -6.192 1.500 2.402 1.00 94.56 97 ARG A N 1
ATOM 748 C CA . ARG A 1 97 ? -7.422 0.967 3.003 1.00 94.56 97 ARG A CA 1
ATOM 749 C C . ARG A 1 97 ? -7.173 0.284 4.351 1.00 94.56 97 ARG A C 1
ATOM 751 O O . ARG A 1 97 ? -7.816 0.600 5.348 1.00 94.56 97 ARG A O 1
ATOM 758 N N . MET A 1 98 ? -6.164 -0.590 4.424 1.00 94.88 98 MET A N 1
ATOM 759 C CA . MET A 1 98 ? -5.770 -1.260 5.675 1.00 94.88 98 MET A CA 1
ATOM 760 C C . MET A 1 98 ? -5.308 -0.268 6.754 1.00 94.88 98 MET A C 1
ATOM 762 O O . MET A 1 98 ? -5.579 -0.452 7.948 1.00 94.88 98 MET A O 1
ATOM 766 N N . ARG A 1 99 ? -4.585 0.790 6.360 1.00 95.25 99 ARG A N 1
ATOM 767 C CA . ARG A 1 99 ? -4.141 1.817 7.304 1.00 95.25 99 ARG A CA 1
ATOM 768 C C . ARG A 1 99 ? -5.298 2.715 7.732 1.00 95.25 99 ARG A C 1
ATOM 770 O O . ARG A 1 99 ? -5.354 3.018 8.918 1.00 95.25 99 ARG A O 1
ATOM 777 N N . ALA A 1 100 ? -6.215 3.074 6.835 1.00 95.81 100 ALA A N 1
ATOM 778 C CA . ALA A 1 100 ? -7.391 3.886 7.144 1.00 95.81 100 ALA A CA 1
ATOM 779 C C . ALA A 1 100 ? -8.252 3.204 8.210 1.00 95.81 100 ALA A C 1
ATOM 781 O O . ALA A 1 100 ? -8.552 3.823 9.228 1.00 95.81 100 ALA A O 1
ATOM 782 N N . ALA A 1 101 ? -8.511 1.901 8.053 1.00 95.69 101 ALA A N 1
ATOM 783 C CA . ALA A 1 101 ? -9.191 1.084 9.056 1.00 95.69 101 ALA A CA 1
ATOM 784 C C . ALA A 1 101 ? -8.478 1.126 10.421 1.00 95.69 101 ALA A C 1
ATOM 786 O O . ALA A 1 101 ? -9.102 1.319 11.459 1.00 95.69 101 ALA A O 1
ATOM 787 N N . THR A 1 102 ? -7.144 1.026 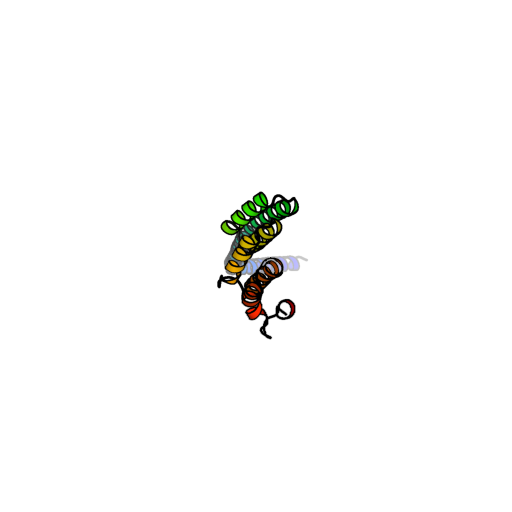10.430 1.00 94.06 102 THR A N 1
ATOM 788 C CA . THR A 1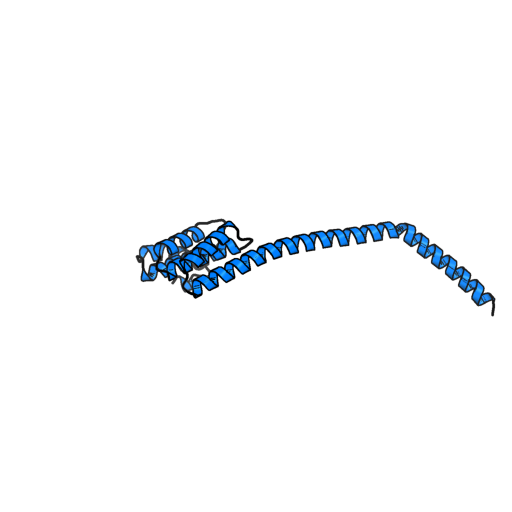 102 ? -6.368 1.129 11.679 1.00 94.06 102 THR A CA 1
ATOM 789 C C . THR A 1 102 ? -6.505 2.520 12.313 1.00 94.06 102 THR A C 1
ATOM 791 O O . THR A 1 102 ? -6.702 2.619 13.514 1.00 94.06 102 THR A O 1
ATOM 794 N N . VAL A 1 103 ? -6.446 3.597 11.522 1.00 95.31 10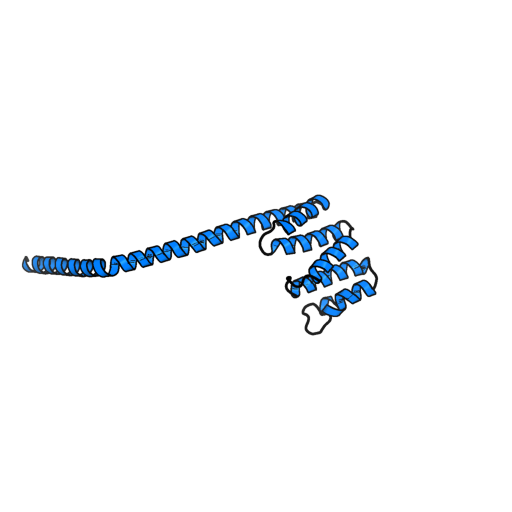3 VAL A N 1
ATOM 795 C CA . VAL A 1 103 ? -6.588 4.973 12.036 1.00 95.31 103 VAL A CA 1
ATOM 796 C C . VAL A 1 103 ? -8.004 5.236 12.565 1.00 95.31 103 VAL A C 1
ATOM 798 O O . VAL A 1 103 ? -8.156 5.939 13.561 1.00 95.31 103 VAL A O 1
ATOM 801 N N . LYS A 1 104 ? -9.041 4.650 11.949 1.00 95.00 104 LYS A N 1
ATOM 802 C CA . LYS A 1 104 ? -10.416 4.684 12.475 1.00 95.00 104 LYS A CA 1
ATOM 803 C C . LYS A 1 104 ? -10.493 4.026 13.852 1.00 95.00 104 LYS A C 1
ATOM 805 O O . LYS A 1 104 ? -11.002 4.650 14.781 1.00 95.00 104 LYS A O 1
ATOM 810 N N . ALA A 1 105 ? -9.890 2.845 14.011 1.00 93.56 105 ALA A N 1
ATOM 811 C CA . ALA A 1 105 ? -9.797 2.180 15.309 1.00 93.56 105 ALA A CA 1
ATOM 812 C C . ALA A 1 105 ? -9.028 3.031 16.335 1.00 93.56 105 ALA A C 1
ATOM 814 O O . ALA A 1 105 ? -9.517 3.225 17.444 1.00 93.56 105 ALA A O 1
ATOM 815 N N . ASP A 1 106 ? -7.887 3.613 15.946 1.00 91.38 106 ASP A N 1
ATOM 816 C CA . ASP A 1 106 ? -7.079 4.499 16.800 1.00 91.38 106 ASP A CA 1
ATOM 817 C C . ASP A 1 106 ? -7.868 5.758 17.239 1.00 91.38 106 ASP A C 1
ATOM 819 O O . ASP A 1 106 ? -7.642 6.301 18.320 1.00 91.38 106 ASP A O 1
ATOM 823 N N . LYS A 1 107 ? -8.824 6.224 16.419 1.00 92.19 107 LYS A N 1
ATOM 824 C CA . LYS A 1 107 ? -9.748 7.330 16.739 1.00 92.19 107 LYS A CA 1
ATOM 825 C C . LYS A 1 107 ? -10.925 6.897 17.635 1.00 92.19 107 LYS A C 1
ATOM 827 O O . LYS A 1 107 ? -11.654 7.754 18.132 1.00 92.19 107 LYS A O 1
ATOM 832 N N . GLY A 1 108 ? -11.121 5.598 17.844 1.00 90.94 108 GLY A N 1
ATOM 833 C CA . GLY A 1 108 ? -12.245 5.027 18.591 1.00 90.94 108 GLY A CA 1
ATOM 834 C C . GLY A 1 108 ? -13.455 4.640 17.733 1.00 90.94 108 GLY A C 1
ATOM 835 O O . GLY A 1 108 ? -14.467 4.218 18.286 1.00 90.94 108 GLY A O 1
ATOM 836 N N . ASP A 1 109 ? -13.369 4.743 16.403 1.00 93.12 109 ASP A N 1
ATOM 837 C CA . ASP A 1 109 ? -14.376 4.216 15.472 1.00 93.12 109 ASP A CA 1
ATOM 838 C C . ASP A 1 109 ? -14.088 2.739 15.167 1.00 93.12 109 ASP A C 1
ATOM 840 O O . ASP A 1 109 ? -13.577 2.369 14.106 1.00 93.12 109 ASP A O 1
ATOM 844 N N . VAL A 1 110 ? -14.357 1.891 16.160 1.00 92.50 110 VAL A N 1
ATOM 845 C CA . VAL A 1 110 ? -14.093 0.450 16.075 1.00 92.50 110 VAL A CA 1
ATOM 846 C C . VAL A 1 110 ? -15.023 -0.224 15.069 1.00 92.50 110 VAL A C 1
ATOM 848 O O . VAL A 1 110 ? -14.559 -1.031 14.267 1.00 92.50 110 VAL A O 1
ATOM 851 N N . ASP A 1 111 ? -16.305 0.144 15.049 1.00 91.69 111 ASP A N 1
ATOM 852 C CA . ASP A 1 111 ? -17.283 -0.423 14.114 1.00 91.69 111 ASP A CA 1
ATOM 853 C C . ASP A 1 111 ? -16.914 -0.112 12.657 1.00 91.69 111 ASP A C 1
ATOM 855 O O . ASP A 1 111 ? -16.946 -0.999 11.798 1.00 91.69 111 ASP A O 1
ATOM 859 N N . GLY A 1 112 ? -16.505 1.132 12.374 1.00 92.62 112 GLY A N 1
ATOM 860 C CA . GLY A 1 112 ? -16.016 1.530 11.057 1.00 92.62 112 GLY A CA 1
ATOM 861 C C . GLY A 1 112 ? -14.741 0.788 10.661 1.00 92.62 112 GLY A C 1
ATOM 862 O O . GLY A 1 112 ? -14.633 0.304 9.535 1.00 92.62 112 GLY A O 1
ATOM 863 N N . ALA A 1 113 ? -13.799 0.631 11.592 1.00 93.94 113 ALA A N 1
ATOM 864 C CA . ALA A 1 113 ? -12.567 -0.112 11.354 1.00 93.94 113 ALA A CA 1
ATOM 865 C C . ALA A 1 113 ? -12.810 -1.601 11.060 1.00 93.94 113 ALA A C 1
ATOM 867 O O . ALA A 1 113 ? -12.237 -2.148 10.118 1.00 93.94 113 ALA A O 1
ATOM 868 N N . VAL A 1 114 ? -13.668 -2.257 11.847 1.00 93.25 114 VAL A N 1
ATOM 869 C CA . VAL A 1 114 ? -14.045 -3.666 11.656 1.00 93.25 114 VAL A CA 1
ATOM 870 C C . VAL A 1 114 ? -14.696 -3.854 10.294 1.00 93.25 114 VAL A C 1
ATOM 872 O O . VAL A 1 114 ? -14.296 -4.751 9.555 1.00 93.25 114 VAL A O 1
ATOM 875 N N . LYS A 1 115 ? -15.634 -2.974 9.927 1.00 94.50 115 LYS A N 1
ATOM 876 C CA . LYS A 1 115 ? -16.286 -3.015 8.618 1.00 94.50 115 LYS A CA 1
ATOM 877 C C . LYS A 1 115 ? -15.269 -2.928 7.479 1.00 94.50 115 LYS A C 1
ATOM 879 O O . LYS A 1 115 ? -15.309 -3.757 6.575 1.00 94.50 115 LYS A O 1
ATOM 884 N N . ASP A 1 116 ? -14.348 -1.970 7.528 1.00 94.38 116 ASP A N 1
ATOM 885 C CA . ASP A 1 116 ? -13.337 -1.808 6.479 1.00 94.38 116 ASP A CA 1
ATOM 886 C C . ASP A 1 116 ? -12.435 -3.052 6.355 1.00 94.38 116 ASP A C 1
ATOM 888 O O . ASP A 1 116 ? -12.138 -3.505 5.245 1.00 94.38 116 ASP A O 1
ATOM 892 N N . PHE A 1 117 ? -12.016 -3.642 7.482 1.00 94.50 117 PHE A N 1
ATOM 893 C CA . PHE A 1 117 ? -11.233 -4.881 7.478 1.00 94.50 117 PHE A CA 1
ATOM 894 C C . PHE A 1 117 ? -12.031 -6.079 6.948 1.00 94.50 117 PHE A C 1
ATOM 896 O O . PHE A 1 117 ? -11.480 -6.898 6.208 1.00 94.50 117 PHE A O 1
ATOM 903 N N . ASP A 1 118 ? -13.316 -6.180 7.280 1.00 92.62 118 ASP A N 1
ATOM 904 C CA . ASP A 1 118 ? -14.191 -7.234 6.770 1.00 92.62 118 ASP A CA 1
ATOM 905 C C . ASP A 1 118 ? -14.401 -7.115 5.257 1.00 92.62 118 ASP A C 1
ATOM 907 O O . ASP A 1 118 ? -14.396 -8.123 4.549 1.00 92.62 118 ASP A O 1
ATOM 911 N N . GLU A 1 119 ? -14.521 -5.896 4.727 1.00 94.31 119 GLU A N 1
ATOM 912 C CA . GLU A 1 119 ? -14.611 -5.688 3.283 1.00 94.31 119 GLU A CA 1
ATOM 913 C C . GLU A 1 119 ? -13.314 -6.105 2.567 1.00 94.31 119 GLU A C 1
ATOM 915 O O . GLU A 1 119 ? -13.374 -6.739 1.511 1.00 94.31 119 GLU A O 1
ATOM 920 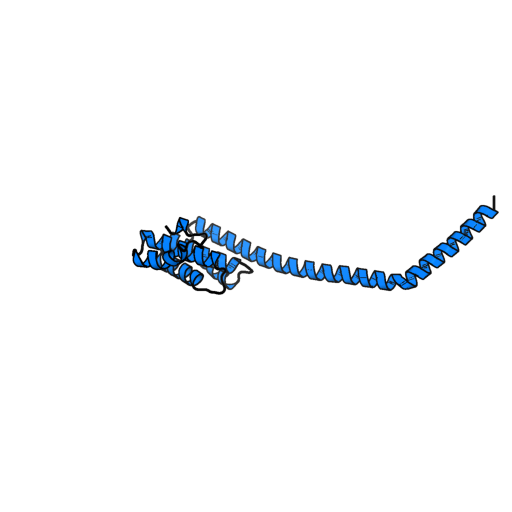N N . VAL A 1 120 ? -12.141 -5.824 3.152 1.00 93.38 120 VAL A N 1
ATOM 921 C CA . VAL A 1 120 ? -10.851 -6.333 2.647 1.00 93.38 120 VAL A CA 1
ATOM 922 C C . VAL A 1 120 ? -10.797 -7.861 2.714 1.00 93.38 120 VAL A C 1
ATOM 924 O O . VAL A 1 120 ? -10.315 -8.514 1.789 1.00 93.38 120 VAL A O 1
ATOM 927 N N . ALA A 1 121 ? -11.302 -8.462 3.791 1.00 91.50 121 ALA A N 1
ATOM 928 C CA . ALA A 1 121 ? -11.351 -9.910 3.936 1.00 91.50 121 ALA A CA 1
ATOM 929 C C . ALA A 1 121 ? -12.283 -10.581 2.909 1.00 91.50 121 ALA A C 1
ATOM 931 O O . ALA A 1 121 ? -12.002 -11.701 2.464 1.00 91.50 121 ALA A O 1
ATOM 932 N N . ALA A 1 122 ? -13.380 -9.919 2.541 1.00 92.06 122 ALA A N 1
ATOM 933 C CA . ALA A 1 122 ? -14.383 -10.417 1.603 1.00 92.06 122 ALA A CA 1
ATOM 934 C C . ALA A 1 122 ? -13.973 -10.275 0.126 1.00 92.06 122 ALA A C 1
ATOM 936 O O . ALA A 1 122 ? -14.489 -11.002 -0.726 1.00 92.06 122 ALA A O 1
ATOM 937 N N . ASP A 1 123 ? -13.042 -9.376 -0.193 1.00 92.44 123 ASP A N 1
ATOM 938 C CA . ASP A 1 123 ? -12.609 -9.134 -1.567 1.00 92.44 123 ASP A CA 1
ATOM 939 C C . ASP A 1 123 ? -11.736 -10.282 -2.104 1.00 92.44 123 ASP A C 1
ATOM 941 O O . ASP A 1 123 ? -10.604 -10.501 -1.676 1.00 92.44 123 ASP A O 1
ATOM 945 N N . ASN A 1 124 ? -12.253 -11.030 -3.082 1.00 90.12 124 ASN A N 1
ATOM 946 C CA . ASN A 1 124 ? -11.553 -12.160 -3.698 1.00 90.12 124 ASN A CA 1
ATOM 947 C C . ASN A 1 124 ? -10.417 -11.768 -4.654 1.00 90.12 124 ASN A C 1
ATOM 949 O O . ASN A 1 124 ? -9.642 -12.644 -5.037 1.00 90.12 124 ASN A O 1
ATOM 953 N N . ALA A 1 125 ? -10.294 -10.492 -5.026 1.00 89.94 125 ALA A N 1
ATOM 954 C CA . ALA A 1 125 ? -9.159 -10.004 -5.807 1.00 89.94 125 ALA A CA 1
ATOM 955 C C . ALA A 1 125 ? -7.880 -9.882 -4.959 1.00 89.94 125 ALA A C 1
ATOM 957 O O . ALA A 1 125 ? -6.773 -9.840 -5.499 1.00 89.94 125 ALA A O 1
ATOM 958 N N . ILE A 1 126 ? -8.018 -9.847 -3.630 1.00 90.56 126 ILE A N 1
ATOM 959 C CA . ILE A 1 126 ? -6.908 -9.668 -2.699 1.00 90.56 126 ILE A CA 1
ATOM 960 C C . ILE A 1 126 ? -6.256 -11.025 -2.377 1.00 90.56 126 ILE A C 1
ATOM 962 O O . ILE A 1 126 ? -6.958 -12.004 -2.099 1.00 90.56 126 ILE A O 1
ATOM 966 N N . PRO A 1 127 ? -4.910 -11.114 -2.350 1.00 89.69 127 PRO A N 1
ATOM 967 C CA . PRO A 1 127 ? -4.211 -12.334 -1.960 1.00 89.69 127 PRO A CA 1
ATOM 968 C C . PRO A 1 127 ? -4.679 -12.868 -0.603 1.00 89.69 127 PRO A C 1
ATOM 970 O O . PRO A 1 127 ? -4.786 -12.115 0.366 1.00 89.69 127 PRO A O 1
ATOM 973 N N . THR A 1 128 ? -4.892 -14.186 -0.506 1.00 88.00 128 THR A N 1
ATOM 974 C CA . THR A 1 128 ? -5.430 -14.842 0.700 1.00 88.00 128 THR A CA 1
ATOM 975 C C . THR A 1 128 ? -4.703 -14.453 1.982 1.00 88.00 128 THR A C 1
ATOM 977 O O . THR A 1 128 ? -5.368 -14.145 2.962 1.00 88.00 128 THR A O 1
ATOM 980 N N . GLY A 1 129 ? -3.371 -14.350 1.958 1.00 87.25 129 GLY A N 1
ATOM 981 C CA . GLY A 1 129 ? -2.605 -13.934 3.136 1.00 87.25 129 GLY A CA 1
ATOM 982 C C . GLY A 1 129 ? -2.976 -12.541 3.663 1.00 87.25 129 GLY A C 1
ATOM 983 O O . GLY A 1 129 ? -3.028 -12.350 4.872 1.00 87.25 129 GLY A O 1
ATOM 984 N N . ILE A 1 130 ? -3.289 -11.577 2.787 1.00 89.25 130 ILE A N 1
ATOM 985 C CA . ILE A 1 130 ? -3.706 -10.232 3.220 1.00 89.25 130 ILE A CA 1
ATOM 986 C C . ILE A 1 130 ? -5.140 -10.257 3.753 1.00 89.25 130 ILE A C 1
ATOM 988 O O . ILE A 1 130 ? -5.420 -9.630 4.772 1.00 89.25 130 ILE A O 1
ATOM 992 N N . ARG A 1 131 ? -6.032 -11.024 3.117 1.00 91.69 131 ARG A N 1
ATOM 993 C CA . ARG A 1 131 ? -7.409 -11.205 3.605 1.00 91.69 131 ARG A CA 1
ATOM 994 C C . ARG A 1 131 ? -7.429 -11.824 4.996 1.00 91.69 131 ARG A C 1
ATOM 996 O O . ARG A 1 131 ? -8.193 -11.392 5.849 1.00 91.69 131 ARG A O 1
ATOM 1003 N N . ASP A 1 132 ? -6.560 -12.798 5.235 1.00 90.44 132 ASP A N 1
ATOM 1004 C CA . ASP A 1 132 ? -6.428 -13.459 6.529 1.00 90.44 132 ASP A CA 1
ATOM 1005 C C . ASP A 1 132 ? -5.891 -12.505 7.604 1.00 90.44 132 ASP A C 1
ATOM 1007 O O . ASP A 1 132 ? -6.398 -12.491 8.725 1.00 90.44 132 ASP A O 1
ATOM 1011 N N . ILE A 1 133 ? -4.939 -11.633 7.252 1.00 90.69 133 ILE A N 1
ATOM 1012 C CA . ILE A 1 133 ? -4.486 -10.553 8.141 1.00 90.69 133 ILE A CA 1
ATOM 1013 C C . ILE A 1 133 ? -5.630 -9.576 8.449 1.00 90.69 133 ILE A C 1
ATOM 1015 O O . ILE A 1 133 ? -5.773 -9.165 9.599 1.00 90.69 133 ILE A O 1
ATOM 1019 N N . ALA A 1 134 ? -6.447 -9.207 7.460 1.00 92.50 134 ALA A N 1
ATOM 1020 C CA . ALA A 1 134 ? -7.588 -8.317 7.668 1.00 92.50 134 ALA A CA 1
ATOM 1021 C C . ALA A 1 134 ? -8.632 -8.942 8.610 1.00 92.50 134 ALA A C 1
ATOM 1023 O O . ALA A 1 134 ? -9.037 -8.292 9.571 1.00 92.50 134 ALA A O 1
ATOM 1024 N N . ARG A 1 135 ? -8.966 -10.231 8.426 1.00 91.69 135 ARG A N 1
ATOM 1025 C CA . ARG A 1 135 ? -9.831 -10.991 9.354 1.00 91.69 135 ARG A CA 1
ATOM 1026 C C . ARG A 1 135 ? -9.286 -10.986 10.775 1.00 91.69 135 ARG A C 1
ATOM 1028 O O . ARG A 1 135 ? -10.028 -10.725 11.716 1.00 91.69 135 ARG A O 1
ATOM 1035 N N . LEU A 1 136 ? -7.987 -11.249 10.925 1.00 90.62 136 LEU A N 1
ATOM 1036 C CA . LEU A 1 136 ? -7.332 -11.246 12.228 1.00 90.62 136 LEU A CA 1
ATOM 1037 C C . LEU A 1 136 ? -7.411 -9.862 12.883 1.00 90.62 136 LEU A C 1
ATOM 1039 O O . LEU A 1 136 ? -7.722 -9.764 14.064 1.00 90.62 136 LEU A O 1
ATOM 1043 N N . ARG A 1 137 ? -7.167 -8.786 12.125 1.00 91.50 137 ARG A N 1
ATOM 1044 C CA . ARG A 1 137 ? -7.255 -7.410 12.636 1.00 91.50 137 ARG A CA 1
ATOM 1045 C C . ARG A 1 137 ? -8.669 -7.023 13.052 1.00 91.50 137 ARG A C 1
ATOM 1047 O O . ARG A 1 137 ? -8.824 -6.481 14.141 1.00 91.50 137 ARG A O 1
ATOM 1054 N N . ALA A 1 138 ? -9.677 -7.340 12.240 1.00 91.56 138 ALA A N 1
ATOM 1055 C CA . ALA A 1 138 ? -11.079 -7.138 12.600 1.00 91.56 138 ALA A CA 1
ATOM 1056 C C . ALA A 1 138 ? -11.425 -7.866 13.904 1.00 91.56 138 ALA A C 1
ATOM 1058 O O . ALA A 1 138 ? -12.006 -7.286 14.816 1.00 91.56 138 ALA A O 1
ATOM 1059 N N . ALA A 1 139 ? -11.012 -9.128 14.023 1.00 90.06 139 ALA A N 1
ATOM 1060 C CA . ALA A 1 139 ? -11.307 -9.916 15.204 1.00 90.06 139 ALA A CA 1
ATOM 1061 C C . ALA A 1 139 ? -10.586 -9.411 16.459 1.00 90.06 139 ALA A C 1
ATOM 1063 O O . ALA A 1 139 ? -11.204 -9.367 17.514 1.00 90.06 139 ALA A O 1
ATOM 1064 N N . LEU A 1 140 ? -9.323 -8.980 16.346 1.00 89.06 140 LEU A N 1
ATOM 1065 C CA . LEU A 1 140 ? -8.576 -8.373 17.454 1.00 89.06 140 LEU A CA 1
ATOM 1066 C C . LEU A 1 140 ? -9.259 -7.108 17.979 1.00 89.06 140 LEU A C 1
ATOM 1068 O O . LEU A 1 140 ? -9.332 -6.924 19.187 1.00 89.06 140 LEU A O 1
ATOM 1072 N N . LEU A 1 141 ? -9.798 -6.269 17.092 1.00 90.81 141 LEU A N 1
ATOM 1073 C CA . LEU A 1 141 ? -10.580 -5.103 17.504 1.00 90.81 141 LEU A CA 1
ATOM 1074 C C . LEU A 1 141 ? -11.863 -5.502 18.246 1.00 90.81 141 LEU A C 1
ATOM 1076 O O . LEU A 1 141 ? -12.261 -4.842 19.199 1.00 90.81 141 LEU A O 1
ATOM 1080 N N . LEU A 1 142 ? -12.493 -6.604 17.845 1.00 88.44 142 LEU A N 1
ATOM 1081 C CA . LEU A 1 142 ? -13.703 -7.115 18.486 1.00 88.44 142 LEU A CA 1
ATOM 1082 C C . LEU A 1 142 ? -13.440 -7.837 19.816 1.00 88.44 142 LEU A C 1
ATOM 1084 O O . LEU A 1 142 ? -14.398 -8.074 20.543 1.00 88.44 142 LEU A O 1
ATOM 1088 N N . VAL A 1 143 ? -12.192 -8.165 20.171 1.00 86.50 143 VAL A N 1
ATOM 1089 C CA . VAL A 1 143 ? -11.884 -8.803 21.467 1.00 86.50 143 VAL A CA 1
ATOM 1090 C C . VAL A 1 143 ? -12.307 -7.912 22.633 1.00 86.50 143 VAL A C 1
ATOM 1092 O O . VAL A 1 143 ? -12.927 -8.398 23.576 1.00 86.50 143 VAL A O 1
ATOM 1095 N N . ASP A 1 144 ? -12.018 -6.614 22.544 1.00 84.19 144 ASP A N 1
ATOM 1096 C CA . ASP A 1 144 ? -12.324 -5.654 23.609 1.00 84.19 144 ASP A CA 1
ATOM 1097 C C . ASP A 1 144 ? -13.681 -4.950 23.411 1.00 84.19 144 ASP A C 1
ATOM 1099 O O . ASP A 1 144 ? -14.224 -4.368 24.352 1.00 84.19 144 ASP A O 1
ATOM 1103 N N . HIS A 1 145 ? -14.243 -5.002 22.196 1.00 82.50 145 HIS A N 1
ATOM 1104 C CA . HIS A 1 145 ? -15.400 -4.187 21.795 1.00 82.50 145 HIS A CA 1
ATOM 1105 C C . HIS A 1 145 ? -16.621 -4.977 21.299 1.00 82.50 145 HIS A C 1
ATOM 1107 O O . HIS A 1 145 ? -17.705 -4.407 21.188 1.00 82.50 145 HIS A O 1
ATOM 1113 N N . GLY A 1 146 ? -16.471 -6.265 20.990 1.00 81.88 146 GLY A N 1
ATOM 1114 C CA . GLY A 1 146 ? -17.498 -7.106 20.376 1.00 81.88 146 GLY A CA 1
ATOM 1115 C C . GLY A 1 146 ? -17.919 -8.292 21.240 1.00 81.88 146 GLY A C 1
ATOM 1116 O O . GLY A 1 146 ? -17.492 -8.461 22.383 1.00 81.88 146 GLY A O 1
ATOM 1117 N N . SER A 1 147 ? -18.791 -9.138 20.686 1.00 83.69 147 SER A N 1
ATOM 1118 C CA . SER A 1 147 ? -19.165 -10.398 21.329 1.00 83.69 147 SER A CA 1
ATOM 1119 C C . SER A 1 147 ? -18.191 -11.520 20.966 1.00 83.69 147 SER A C 1
ATOM 1121 O O . SER A 1 147 ? -17.548 -11.508 19.916 1.00 83.69 147 SER A O 1
ATOM 1123 N N . TYR A 1 148 ? -18.146 -12.564 21.798 1.00 80.56 148 TYR A N 1
ATOM 1124 C CA . TYR A 1 148 ? -17.381 -13.776 21.489 1.00 80.56 148 TYR A CA 1
ATOM 1125 C C . TYR A 1 148 ? -17.745 -14.368 20.116 1.00 80.56 148 TYR A C 1
ATOM 1127 O O . TYR A 1 148 ? -16.864 -14.832 19.399 1.00 80.56 148 TYR A O 1
ATOM 1135 N N . ALA A 1 149 ? -19.023 -14.318 19.727 1.00 83.44 149 ALA A N 1
ATOM 1136 C CA . ALA A 1 149 ? -19.479 -14.822 18.433 1.00 83.44 149 ALA A CA 1
ATOM 1137 C C . ALA A 1 149 ? -18.930 -13.993 17.253 1.00 83.44 149 ALA A C 1
ATOM 1139 O O . ALA A 1 149 ? -18.591 -14.545 16.203 1.00 83.44 149 ALA A O 1
ATOM 1140 N N . ASP A 1 150 ? -18.781 -12.677 17.428 1.00 83.38 150 ASP A N 1
ATOM 1141 C CA . ASP A 1 150 ? -18.212 -11.799 16.399 1.00 83.38 150 ASP A CA 1
ATOM 1142 C C . ASP A 1 150 ? -16.719 -12.069 16.191 1.00 83.38 150 ASP A C 1
ATOM 1144 O O . ASP A 1 150 ? -16.231 -12.040 15.058 1.00 83.38 150 ASP A O 1
ATOM 1148 N N . VAL A 1 151 ? -16.011 -12.386 17.276 1.00 83.50 151 VAL A N 1
ATOM 1149 C CA . VAL A 1 151 ? -14.602 -12.787 17.244 1.00 83.50 151 VAL A CA 1
ATOM 1150 C C . VAL A 1 151 ? -14.452 -14.185 16.632 1.00 83.50 151 VAL A C 1
ATOM 1152 O O . VAL A 1 151 ? -13.666 -14.361 15.697 1.00 83.50 151 VAL A O 1
ATOM 1155 N N . SER A 1 152 ? -15.222 -15.178 17.101 1.00 81.19 152 SER A N 1
ATOM 1156 C CA . SER A 1 152 ? -15.090 -16.574 16.645 1.00 81.19 152 SER A CA 1
ATOM 1157 C C . SER A 1 152 ? -15.367 -16.702 15.149 1.00 81.19 152 SER A C 1
ATOM 1159 O O . SER A 1 152 ? -14.566 -17.297 14.429 1.00 81.19 152 SER A O 1
ATOM 1161 N N . SER A 1 153 ? -16.416 -16.044 14.646 1.00 85.12 153 SER A N 1
ATOM 1162 C CA . SER A 1 153 ? -16.798 -16.109 13.228 1.00 85.12 153 SER A CA 1
ATOM 1163 C C . SER A 1 153 ? -15.707 -15.628 12.261 1.00 85.12 153 SER A C 1
ATOM 1165 O O . SER A 1 153 ? -15.645 -16.092 11.122 1.00 85.12 153 SER A O 1
ATOM 1167 N N . ARG A 1 154 ? -14.816 -14.729 12.699 1.00 83.19 154 ARG A N 1
ATOM 1168 C CA . ARG A 1 154 ? -13.713 -14.188 11.883 1.00 83.19 154 ARG A CA 1
ATOM 1169 C C . ARG A 1 154 ? -12.420 -14.987 12.021 1.00 83.19 154 ARG A C 1
ATOM 1171 O O . ARG A 1 154 ? -11.648 -15.065 11.064 1.00 83.19 154 ARG A O 1
ATOM 1178 N N . ILE A 1 155 ? -12.188 -15.585 13.188 1.00 82.88 155 ILE A N 1
ATOM 1179 C CA . ILE A 1 155 ? -10.946 -16.293 13.519 1.00 82.88 155 ILE A CA 1
ATOM 1180 C C . ILE A 1 155 ? -11.026 -17.794 13.213 1.00 82.88 155 ILE A C 1
ATOM 1182 O O . ILE A 1 155 ? -10.011 -18.388 12.857 1.00 82.88 155 ILE A O 1
ATOM 1186 N N . GLU A 1 156 ? -12.205 -18.418 13.272 1.00 80.69 156 GLU A N 1
ATOM 1187 C CA . GLU A 1 156 ? -12.375 -19.865 13.052 1.00 80.69 156 GLU A CA 1
ATOM 1188 C C . GLU A 1 156 ? -11.754 -20.327 11.726 1.00 80.69 156 GLU A C 1
ATOM 1190 O O . GLU A 1 156 ? -10.980 -21.287 11.700 1.00 80.69 156 GLU A O 1
ATOM 1195 N N . ALA A 1 157 ? -11.974 -19.581 10.641 1.00 76.38 157 ALA A N 1
ATOM 1196 C CA . ALA A 1 157 ? -11.378 -19.868 9.334 1.00 76.38 157 ALA A CA 1
ATOM 1197 C C . ALA A 1 157 ? -9.832 -19.813 9.326 1.00 76.38 157 ALA A C 1
ATOM 1199 O O . ALA A 1 157 ? -9.190 -20.454 8.492 1.00 76.38 157 ALA A O 1
ATOM 1200 N N . LEU A 1 158 ? -9.225 -19.072 10.259 1.00 78.88 158 LEU A N 1
ATOM 1201 C CA . LEU A 1 158 ? -7.775 -18.924 10.408 1.00 78.88 158 LEU A CA 1
ATOM 1202 C C . LEU A 1 158 ? -7.147 -20.015 11.286 1.00 78.88 158 LEU A C 1
ATOM 1204 O O . LEU A 1 158 ? -5.935 -20.204 11.242 1.00 78.88 158 LEU A O 1
ATOM 1208 N N . THR A 1 159 ? -7.944 -20.748 12.068 1.00 75.00 159 THR A N 1
ATOM 1209 C CA . THR A 1 159 ? -7.450 -21.801 12.980 1.00 75.00 159 THR A CA 1
ATOM 1210 C C . THR A 1 159 ? -7.151 -23.139 12.305 1.00 75.00 159 THR A C 1
ATOM 1212 O O . THR A 1 159 ? -6.557 -24.022 12.939 1.00 75.00 159 THR A O 1
ATOM 1215 N N . ALA A 1 160 ? -7.527 -23.285 11.030 1.00 76.19 160 ALA A N 1
ATOM 1216 C CA . ALA A 1 160 ? -7.230 -24.462 10.223 1.00 76.19 160 ALA A CA 1
ATOM 1217 C C . ALA A 1 160 ? -5.723 -24.764 10.239 1.00 76.19 160 ALA A C 1
ATOM 1219 O O . ALA A 1 160 ? -4.897 -23.864 10.087 1.00 76.19 160 ALA A O 1
ATOM 1220 N N . ASP A 1 161 ? -5.344 -26.037 10.384 1.00 67.12 161 ASP A N 1
ATOM 1221 C CA . ASP A 1 161 ? -3.938 -26.423 10.592 1.00 67.12 161 ASP A CA 1
ATOM 1222 C C . ASP A 1 161 ? -3.004 -26.002 9.445 1.00 67.12 161 ASP A C 1
ATOM 1224 O O . ASP A 1 161 ? -1.804 -25.791 9.653 1.00 67.12 161 ASP A O 1
ATOM 1228 N N . THR A 1 162 ? -3.555 -25.823 8.245 1.00 72.94 162 THR A N 1
ATOM 1229 C CA . THR A 1 162 ? -2.844 -25.368 7.046 1.00 72.94 162 THR A CA 1
ATOM 1230 C C . THR A 1 162 ? -2.648 -23.853 6.978 1.00 72.94 162 THR A C 1
ATOM 1232 O O . THR A 1 162 ? -1.903 -23.391 6.116 1.00 72.94 162 THR A O 1
ATOM 1235 N N . ASN A 1 163 ? -3.304 -23.065 7.837 1.00 75.25 163 ASN A N 1
ATOM 1236 C CA . ASN A 1 163 ? -3.203 -21.609 7.808 1.00 75.25 163 ASN A CA 1
ATOM 1237 C C . ASN A 1 163 ? -1.944 -21.132 8.570 1.00 75.25 163 ASN A C 1
ATOM 1239 O O . ASN A 1 163 ? -1.756 -21.502 9.736 1.00 75.25 163 ASN A O 1
ATOM 1243 N N . PRO A 1 164 ? -1.082 -20.290 7.961 1.00 80.25 164 PRO A N 1
ATOM 1244 C CA . PRO A 1 164 ? 0.081 -19.713 8.638 1.00 80.25 164 PRO A CA 1
ATOM 1245 C C . PRO A 1 164 ? -0.260 -18.926 9.912 1.00 80.25 164 PRO A C 1
ATOM 1247 O O . PRO A 1 164 ? 0.571 -18.850 10.815 1.00 80.25 164 PRO A O 1
ATOM 1250 N N . LEU A 1 165 ? -1.470 -18.363 10.004 1.00 78.12 165 LEU A N 1
ATOM 1251 C CA . LEU A 1 165 ? -1.916 -17.533 11.127 1.00 78.12 165 LEU A CA 1
ATOM 1252 C C . LEU A 1 165 ? -2.564 -18.324 12.275 1.00 78.12 165 LEU A C 1
ATOM 1254 O O . LEU A 1 165 ? -2.987 -17.717 13.257 1.00 78.12 165 LEU A O 1
ATOM 1258 N N . ARG A 1 166 ? -2.598 -19.664 12.216 1.00 75.25 166 ARG A N 1
ATOM 1259 C CA . ARG A 1 166 ? -3.295 -20.505 13.210 1.00 75.25 166 ARG A CA 1
ATOM 1260 C C . ARG A 1 166 ? -2.896 -20.249 14.666 1.00 75.25 166 ARG A C 1
ATOM 1262 O O . ARG A 1 166 ? -3.716 -20.423 15.554 1.00 75.25 166 ARG A O 1
ATOM 1269 N N . HIS A 1 167 ? -1.639 -19.873 14.920 1.00 77.56 167 HIS A N 1
ATOM 1270 C CA . HIS A 1 167 ? -1.131 -19.631 16.278 1.00 77.56 167 HIS A CA 1
ATOM 1271 C C . HIS A 1 167 ? -1.541 -18.267 16.823 1.00 77.56 167 HIS A C 1
ATOM 1273 O O . HIS A 1 167 ? -1.628 -18.105 18.027 1.00 77.56 167 HIS A O 1
ATOM 1279 N N . SER A 1 168 ? -1.782 -17.293 15.946 1.00 76.56 168 SER A N 1
ATOM 1280 C CA . SER A 1 168 ? -2.333 -15.988 16.328 1.00 76.56 168 SER A CA 1
ATOM 1281 C C . SER A 1 168 ? -3.853 -16.034 16.499 1.00 76.56 168 SER A C 1
ATOM 1283 O O . SER A 1 168 ? -4.433 -15.117 17.064 1.00 76.56 168 SER A O 1
ATOM 1285 N N . ALA A 1 169 ? -4.481 -17.084 15.971 1.00 72.25 169 ALA A N 1
ATOM 1286 C CA . ALA A 1 169 ? -5.916 -17.324 15.975 1.00 72.25 169 ALA A CA 1
ATOM 1287 C C . ALA A 1 169 ? -6.400 -18.212 17.146 1.00 72.25 169 ALA A C 1
ATOM 1289 O O . ALA A 1 169 ? -7.604 -18.375 17.317 1.00 72.25 169 ALA A O 1
ATOM 1290 N N . ARG A 1 170 ? -5.496 -18.830 17.916 1.00 71.88 170 ARG A N 1
ATOM 1291 C CA . ARG A 1 170 ? -5.810 -19.690 19.074 1.00 71.88 170 ARG A CA 1
ATOM 1292 C C . ARG A 1 170 ? -5.494 -18.966 20.372 1.00 71.88 170 ARG A C 1
ATOM 1294 O O . ARG A 1 170 ? -6.259 -19.179 21.334 1.00 71.88 170 ARG A O 1
#

Secondary structure (DSSP, 8-state):
--HHHHHHHHHHHHHHHHHHHHHHHHHHHHHHHHHHHHHHHHHHHHHHHHHHHHHHHHHHHHHHHHHHHHTT-HHHHHHHHHHHHHH--TTHHHHHHHHHHHHHHHTT-HHHHHHHHHHHHH-TTS-HHHHHHHHHHHHHHHHHHS-HHHHHHHHGGG-STT-TTTTT--

Mean predicted aligned error: 9.95 Å

Foldseek 3Di:
DVVVVVVVVVVVVVVVVVVVVVCVVCVVVVVVVVVVVVVVVCVVVVVVVVLVVLQVVLVVLLVVLVVCLVVVVLVSSLVSLCVCLVRHDDCSVVVSLLVNLVSCVVVVVLVSSLVSLCVLLPDPVDPNVSSLVSLLVSLVSCVVPNDPVSNCVSLVVQCPPPHPCNVSSD

Solvent-accessible surface area (backbone atoms only — not comparable to full-atom values): 8851 Å² total; per-residue (Å²): 135,58,66,73,52,54,60,45,53,54,50,48,50,54,52,49,50,53,52,48,55,51,38,73,69,43,42,65,56,53,49,52,50,54,50,51,52,52,52,52,48,50,52,53,51,53,50,50,53,55,52,50,53,44,41,49,54,33,50,52,52,50,54,50,23,51,49,32,41,74,72,66,38,40,68,64,13,35,53,47,19,58,49,30,41,74,73,31,40,88,66,42,20,62,53,22,50,59,47,32,23,50,45,31,38,76,72,65,39,49,70,61,15,29,50,50,20,45,53,49,39,67,39,82,90,50,58,65,73,58,21,52,50,24,25,48,51,27,22,59,59,22,68,86,74,49,49,71,66,62,24,44,73,42,28,57,80,34,47,42,90,88,39,93,53,22,78,85,46,108

Radius of gyration: 31.88 Å; Cα contacts (8 Å, |Δi|>4): 146; chains: 1; bounding box: 85×41×75 Å

Sequence (170 aa):
MSDDSFIREVNEEIRREQAQALWDRFGPAILGLAILIVLGTAAVVGYRYWDESRANRSGDAFSQALKLANDGKNDEAIAALDQLEKDGYGAYPLLARMRAATVKADKGDVDGAVKDFDEVAADNAIPTGIRDIARLRAALLLVDHGSYADVSSRIEALTADTNPLRHSAR

pLDDT: mean 87.36, std 8.76, range [56.66, 97.0]

Nearest PDB structures (foldseek):
  4zlh-assembly1_A  TM=8.523E-01  e=9.144E-02  Escherichia coli O157:H7
  4reb-assembly1_H  TM=7.457E-01  e=1.066E-01  Homo sapiens
  5l0y-assembly5_H  TM=7.614E-01  e=6.095E-01  Thermochaetoides thermophila DSM 1495
  4d18-assembly1_D  TM=6.124E-01  e=6.415E-01  Homo sapiens
  8bbg-assembly1_E  TM=7.029E-01  e=4.276E+00  Homo sapiens